Protein AF-A0A9N9EP21-F1 (afdb_monomer)

Structure (mmCIF, N/CA/C/O back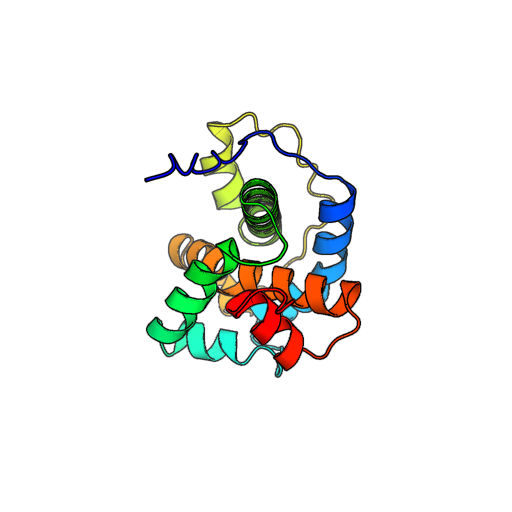bone):
data_AF-A0A9N9EP21-F1
#
_entry.id   AF-A0A9N9EP21-F1
#
loop_
_atom_site.group_PDB
_atom_site.id
_a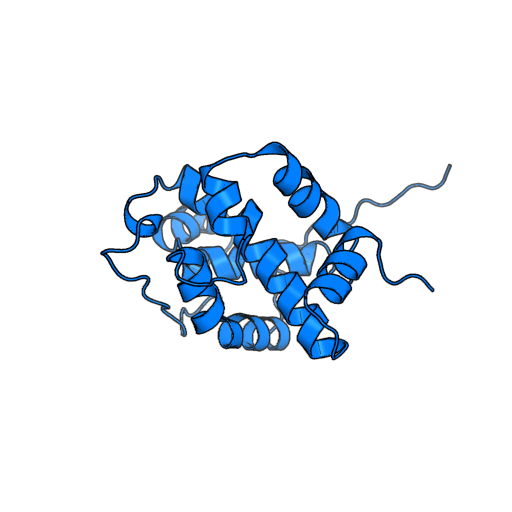tom_site.type_symbol
_atom_site.label_atom_id
_atom_site.label_alt_id
_atom_site.label_comp_id
_atom_site.label_asym_id
_atom_site.label_entity_id
_atom_site.label_seq_id
_atom_site.pdbx_PDB_ins_code
_atom_site.Cartn_x
_atom_site.Cartn_y
_atom_site.Cartn_z
_atom_site.occupancy
_atom_site.B_iso_or_equiv
_atom_site.auth_seq_id
_atom_site.auth_comp_id
_atom_site.auth_asym_id
_atom_site.auth_atom_id
_atom_site.pdbx_PDB_model_num
ATOM 1 N N . LEU A 1 1 ? 17.594 27.481 -15.005 1.00 35.88 1 LEU A N 1
ATOM 2 C CA . LEU A 1 1 ? 16.859 26.935 -13.843 1.00 35.88 1 LEU A CA 1
ATOM 3 C C . LEU A 1 1 ? 15.456 26.618 -14.331 1.00 35.88 1 LEU A C 1
ATOM 5 O O . LEU A 1 1 ? 14.653 27.532 -14.462 1.00 35.88 1 LEU A O 1
ATOM 9 N N . GLY A 1 2 ? 15.245 25.379 -14.782 1.00 34.56 2 GLY A N 1
ATOM 10 C CA . GLY A 1 2 ? 13.977 24.945 -15.366 1.00 34.56 2 GLY A CA 1
ATOM 11 C C . GLY A 1 2 ? 12.870 24.959 -14.318 1.00 34.56 2 GLY A C 1
ATOM 12 O O . GLY A 1 2 ? 13.093 24.562 -13.177 1.00 34.56 2 GLY A O 1
ATOM 13 N N . LEU A 1 3 ? 11.706 25.472 -14.706 1.00 36.12 3 LEU A N 1
ATOM 14 C CA . LEU A 1 3 ? 10.476 25.386 -13.931 1.00 36.12 3 LEU A CA 1
ATOM 15 C C . LEU A 1 3 ? 10.087 23.907 -13.858 1.00 36.12 3 LEU A C 1
ATOM 17 O O . LEU A 1 3 ? 9.519 23.379 -14.807 1.00 36.12 3 LEU A O 1
ATOM 21 N N . PHE A 1 4 ? 10.422 23.235 -12.758 1.00 36.06 4 PHE A N 1
ATOM 22 C CA . PHE A 1 4 ? 9.790 21.967 -12.422 1.00 36.06 4 PHE A CA 1
ATOM 23 C C . PHE A 1 4 ? 8.314 22.275 -12.167 1.00 36.06 4 PHE A C 1
ATOM 25 O O . PHE A 1 4 ? 7.958 22.876 -11.150 1.00 36.06 4 PHE A O 1
ATOM 32 N N . THR A 1 5 ? 7.453 21.945 -13.125 1.00 39.84 5 THR A N 1
ATOM 33 C CA . THR A 1 5 ? 6.025 21.813 -12.862 1.00 39.84 5 THR A CA 1
ATOM 34 C C . THR A 1 5 ? 5.890 20.651 -11.896 1.00 39.84 5 THR A C 1
ATOM 36 O O . THR A 1 5 ? 6.039 19.503 -12.288 1.00 39.84 5 THR A O 1
ATOM 39 N N . VAL A 1 6 ? 5.709 20.955 -10.610 1.00 48.94 6 VAL A N 1
ATOM 40 C CA . VAL A 1 6 ? 5.295 19.948 -9.634 1.00 48.94 6 VAL A CA 1
ATOM 41 C C . VAL A 1 6 ? 3.942 19.452 -10.119 1.00 48.94 6 VAL A C 1
ATOM 43 O O . VAL A 1 6 ? 2.982 20.232 -10.124 1.00 48.94 6 VAL A O 1
ATOM 46 N N . ASP A 1 7 ? 3.897 18.212 -10.598 1.00 55.94 7 ASP A N 1
ATOM 47 C CA . ASP A 1 7 ? 2.657 17.584 -11.031 1.00 55.94 7 ASP A CA 1
ATOM 48 C C . ASP A 1 7 ? 1.646 17.691 -9.892 1.00 55.94 7 ASP A C 1
ATOM 50 O O . ASP A 1 7 ? 1.910 17.334 -8.741 1.00 55.94 7 ASP A O 1
ATOM 54 N N . LYS A 1 8 ? 0.500 18.300 -10.193 1.00 64.81 8 LYS A N 1
ATOM 55 C CA . LYS A 1 8 ? -0.595 18.388 -9.235 1.00 64.81 8 LYS A CA 1
ATOM 56 C C . LYS A 1 8 ? -1.348 17.070 -9.294 1.00 64.81 8 LYS A C 1
ATOM 58 O O . LYS A 1 8 ? -1.782 16.679 -10.372 1.00 64.81 8 LYS A O 1
ATOM 63 N N . GLU A 1 9 ? -1.510 16.434 -8.139 1.00 65.31 9 GLU A N 1
ATOM 64 C CA . GLU A 1 9 ? -2.376 15.266 -7.967 1.00 65.31 9 GLU A CA 1
ATOM 65 C C . GLU A 1 9 ? -3.762 15.558 -8.564 1.00 65.31 9 GLU A C 1
ATOM 67 O O . GLU A 1 9 ? -4.380 16.577 -8.231 1.00 65.31 9 GLU A O 1
ATOM 72 N N . ASP A 1 10 ? -4.231 14.690 -9.464 1.00 75.06 10 ASP A N 1
ATOM 73 C CA . ASP A 1 10 ? -5.596 14.761 -9.982 1.00 75.06 10 ASP A CA 1
ATOM 74 C C . ASP A 1 10 ? -6.547 14.074 -8.987 1.00 75.06 10 ASP A C 1
ATOM 76 O O . ASP A 1 10 ? -6.516 12.849 -8.848 1.00 75.06 10 ASP A O 1
ATOM 80 N N . PRO A 1 11 ? -7.426 14.826 -8.298 1.00 68.12 11 PRO A N 1
ATOM 81 C CA . PRO A 1 11 ? -8.318 14.268 -7.285 1.00 68.12 11 PRO A CA 1
ATOM 82 C C . PRO A 1 11 ? -9.408 13.348 -7.858 1.00 68.12 11 PRO A C 1
ATOM 84 O O . PRO A 1 11 ? -10.084 12.667 -7.083 1.00 68.12 11 PRO A O 1
ATOM 87 N N . ASN A 1 12 ? -9.611 13.347 -9.181 1.00 74.38 12 ASN A N 1
ATOM 88 C CA . ASN A 1 12 ? -10.601 12.515 -9.867 1.00 74.38 12 ASN A CA 1
ATOM 89 C C . ASN A 1 12 ? -9.962 11.376 -10.674 1.00 74.38 12 ASN A C 1
ATOM 91 O O . ASN A 1 12 ? -10.667 10.723 -11.444 1.00 74.38 12 ASN A O 1
ATOM 95 N N . TYR A 1 13 ? -8.657 11.140 -10.514 1.00 79.62 13 TYR A N 1
ATOM 96 C CA . TYR A 1 13 ? -7.977 10.044 -11.189 1.00 79.62 13 TYR A CA 1
ATOM 97 C C . TYR A 1 13 ? -8.611 8.695 -10.820 1.00 79.62 13 TYR A C 1
ATOM 99 O O . TYR A 1 13 ? -8.883 8.405 -9.648 1.00 79.62 13 TYR A O 1
ATOM 107 N N . TYR A 1 14 ? -8.853 7.879 -11.841 1.00 81.44 14 TYR A N 1
ATOM 108 C CA . TYR A 1 14 ? -9.418 6.545 -11.722 1.00 81.44 14 TYR A CA 1
ATOM 109 C C . TYR A 1 14 ? -8.799 5.643 -12.784 1.00 81.44 14 TYR A C 1
ATOM 111 O O . TYR A 1 14 ? -8.813 5.986 -13.966 1.00 81.44 14 TYR A O 1
ATOM 119 N N . ASP A 1 15 ? -8.315 4.485 -12.350 1.00 85.38 15 ASP A N 1
ATOM 120 C CA . ASP A 1 15 ? -7.731 3.455 -13.200 1.00 85.38 15 ASP A CA 1
ATOM 121 C C . ASP A 1 15 ? -8.292 2.090 -12.770 1.00 85.38 15 ASP A C 1
ATOM 123 O O . ASP A 1 15 ? -8.188 1.704 -11.601 1.00 85.38 15 ASP A O 1
ATOM 127 N N . SER A 1 16 ? -8.975 1.403 -13.691 1.00 86.62 16 SER A N 1
ATOM 128 C CA . SER A 1 16 ? -9.608 0.105 -13.427 1.00 86.62 16 SER A CA 1
ATOM 129 C C . SER A 1 16 ? -8.600 -1.023 -13.284 1.00 86.62 16 SER A C 1
ATOM 131 O O . SER A 1 16 ? -8.813 -1.918 -12.471 1.00 86.62 16 SER A O 1
ATOM 133 N N . ASP A 1 17 ? -7.514 -0.968 -14.045 1.00 89.25 17 ASP A N 1
ATOM 134 C CA . ASP A 1 17 ? -6.542 -2.050 -14.132 1.00 89.25 17 ASP A CA 1
ATOM 135 C C . ASP A 1 17 ? -5.652 -1.989 -12.889 1.00 89.25 17 ASP A C 1
ATOM 137 O O . ASP A 1 17 ? -5.477 -2.981 -12.182 1.00 89.25 17 ASP A O 1
ATOM 141 N N . LEU A 1 18 ? -5.214 -0.781 -12.514 1.00 88.81 18 LEU A N 1
ATOM 142 C CA . LEU A 1 18 ? -4.525 -0.544 -11.245 1.00 88.81 18 LEU A CA 1
ATOM 143 C C . LEU A 1 18 ? -5.383 -0.945 -10.045 1.00 88.81 18 LEU A C 1
ATOM 145 O O . LEU A 1 18 ? -4.871 -1.466 -9.053 1.00 88.81 18 LEU A O 1
ATOM 149 N N . ARG A 1 19 ? -6.696 -0.720 -10.117 1.00 89.19 19 ARG A N 1
ATOM 150 C CA . ARG A 1 19 ? -7.610 -1.160 -9.065 1.00 89.19 19 ARG A CA 1
ATOM 151 C C . ARG A 1 19 ? -7.606 -2.675 -8.910 1.00 89.19 19 ARG A C 1
ATOM 153 O O . ARG A 1 19 ? -7.494 -3.140 -7.778 1.00 89.19 19 ARG A O 1
ATOM 160 N N . GLU A 1 20 ? -7.767 -3.407 -10.008 1.00 89.50 20 GLU A N 1
ATOM 161 C CA . GLU A 1 20 ? -7.794 -4.871 -10.002 1.00 89.50 20 GLU A CA 1
ATOM 162 C C . GLU A 1 20 ? -6.483 -5.425 -9.435 1.00 89.50 20 GLU A C 1
ATOM 164 O O . GLU A 1 20 ? -6.518 -6.181 -8.465 1.00 89.50 20 GLU A O 1
ATOM 169 N N . MET A 1 21 ? -5.337 -4.919 -9.903 1.00 91.06 21 MET A N 1
ATOM 170 C CA . MET A 1 21 ? -4.019 -5.316 -9.392 1.00 91.06 21 MET A CA 1
ATOM 171 C C . MET A 1 21 ? -3.868 -5.085 -7.877 1.00 91.06 21 MET A C 1
ATOM 173 O O . MET A 1 21 ? -3.343 -5.929 -7.152 1.00 91.06 21 MET A O 1
ATOM 177 N N . VAL A 1 22 ? -4.348 -3.954 -7.346 1.00 90.19 22 VAL A N 1
ATOM 178 C CA . VAL A 1 22 ? -4.296 -3.690 -5.894 1.00 90.19 22 VAL A CA 1
ATOM 179 C C . VAL A 1 22 ? -5.269 -4.586 -5.120 1.00 90.19 22 VAL A C 1
ATOM 181 O O . VAL A 1 22 ? -4.943 -5.050 -4.024 1.00 90.19 22 VAL A O 1
ATOM 184 N N . GLU A 1 23 ? -6.461 -4.836 -5.662 1.00 89.25 23 GLU A N 1
ATOM 185 C CA . GLU A 1 23 ? -7.453 -5.727 -5.054 1.00 89.25 23 GLU A CA 1
ATOM 186 C C . GLU A 1 23 ? -6.955 -7.184 -5.003 1.00 89.25 23 GLU A C 1
ATOM 188 O O . GLU A 1 23 ? -7.216 -7.871 -4.014 1.00 89.25 23 GLU A O 1
ATOM 193 N N . GLU A 1 24 ? -6.160 -7.646 -5.970 1.00 90.56 24 GLU A N 1
ATOM 194 C CA . GLU A 1 24 ? -5.515 -8.970 -5.943 1.00 90.56 24 GLU A CA 1
ATOM 195 C C . GLU A 1 24 ? -4.504 -9.123 -4.791 1.00 90.56 24 GLU A C 1
ATOM 197 O O . GLU A 1 24 ? -4.360 -10.202 -4.204 1.00 90.56 24 GLU A O 1
ATOM 202 N N . LEU A 1 25 ? -3.867 -8.025 -4.368 1.00 90.12 25 LEU A N 1
ATOM 203 C CA . LEU A 1 25 ? -2.932 -8.005 -3.235 1.00 90.12 25 LEU A CA 1
ATOM 204 C C . LEU A 1 25 ? -3.628 -8.042 -1.862 1.00 90.12 25 LEU A C 1
ATOM 206 O O . LEU A 1 25 ? -2.959 -8.191 -0.833 1.00 90.12 25 LEU A O 1
ATOM 210 N N . ALA A 1 26 ? -4.960 -7.959 -1.819 1.00 88.31 26 ALA A N 1
ATOM 211 C CA . ALA A 1 26 ? -5.793 -7.920 -0.616 1.00 88.31 26 ALA A CA 1
ATOM 212 C C . ALA A 1 26 ? -5.354 -8.880 0.503 1.00 88.31 26 ALA A C 1
ATOM 214 O O . ALA A 1 26 ? -5.156 -8.465 1.648 1.00 88.31 26 ALA A O 1
ATOM 215 N N . LEU A 1 27 ? -5.181 -10.168 0.187 1.00 87.06 27 LEU A N 1
ATOM 216 C CA . LEU A 1 27 ? -4.837 -11.191 1.182 1.00 87.06 27 LEU A CA 1
ATOM 217 C C . LEU A 1 27 ? -3.436 -10.988 1.771 1.00 87.06 27 LEU A C 1
ATOM 219 O O . LEU A 1 27 ? -3.231 -11.193 2.970 1.00 87.06 27 LEU A O 1
ATOM 223 N N . ILE A 1 28 ? -2.469 -10.568 0.952 1.00 87.12 28 ILE A N 1
ATOM 224 C CA . ILE A 1 28 ? -1.114 -10.234 1.408 1.00 87.12 28 ILE A CA 1
ATOM 225 C C . ILE A 1 28 ? -1.186 -9.018 2.334 1.00 87.12 28 ILE A C 1
ATOM 227 O O . ILE A 1 28 ? -0.691 -9.064 3.459 1.00 87.12 28 ILE A O 1
ATOM 231 N N . LEU A 1 29 ? -1.887 -7.965 1.915 1.00 88.19 29 LEU A N 1
ATOM 232 C CA . LEU A 1 29 ? -2.024 -6.728 2.682 1.00 88.19 29 LEU A CA 1
ATOM 233 C C . LEU A 1 29 ? -2.762 -6.942 4.017 1.00 88.19 29 LEU A C 1
ATOM 235 O O . LEU A 1 29 ? -2.384 -6.344 5.023 1.00 88.19 29 LEU A O 1
ATOM 239 N N . CYS A 1 30 ? -3.737 -7.856 4.082 1.00 87.44 30 CYS A N 1
ATOM 240 C CA . CYS A 1 30 ? -4.354 -8.294 5.340 1.00 87.44 30 CYS A CA 1
ATOM 241 C C . CYS A 1 30 ? -3.352 -8.941 6.301 1.00 87.44 30 CYS A C 1
ATOM 243 O O . CYS A 1 30 ? -3.396 -8.677 7.508 1.00 87.44 30 CYS A O 1
ATOM 245 N N . ARG A 1 31 ? -2.455 -9.795 5.791 1.00 85.06 31 ARG A N 1
ATOM 246 C CA . ARG A 1 31 ? -1.413 -10.430 6.611 1.00 85.06 31 ARG A CA 1
ATOM 247 C C . ARG A 1 31 ? -0.417 -9.396 7.121 1.00 85.06 31 ARG A C 1
ATOM 249 O O . ARG A 1 31 ? -0.103 -9.415 8.308 1.00 85.06 31 ARG A O 1
ATOM 256 N N . VAL A 1 32 ? -0.023 -8.445 6.270 1.00 85.25 32 VAL A N 1
ATOM 257 C CA . VAL A 1 32 ? 0.814 -7.293 6.643 1.00 85.25 32 VAL A CA 1
ATOM 258 C C . VAL A 1 32 ? 0.142 -6.462 7.738 1.00 85.25 32 VAL A C 1
ATOM 260 O O . VAL A 1 32 ? 0.764 -6.182 8.759 1.00 85.25 32 VAL A O 1
ATOM 263 N N . ALA A 1 33 ? -1.135 -6.104 7.569 1.00 83.44 33 ALA A N 1
ATOM 264 C CA . ALA A 1 33 ? -1.900 -5.345 8.559 1.00 83.44 33 ALA A CA 1
ATOM 265 C C . ALA A 1 33 ? -2.041 -6.087 9.897 1.00 83.44 33 ALA A C 1
ATOM 267 O O . ALA A 1 33 ? -2.053 -5.461 10.951 1.00 83.44 33 ALA A O 1
ATOM 268 N N . SER A 1 34 ? -2.105 -7.418 9.862 1.00 81.38 34 SER A N 1
ATOM 269 C CA . SER A 1 34 ? -2.240 -8.257 11.058 1.00 81.38 34 SER A CA 1
ATOM 270 C C . SER A 1 34 ? -0.909 -8.643 11.706 1.00 81.38 34 SER A C 1
ATOM 272 O O . SER A 1 34 ? -0.915 -9.358 12.703 1.00 81.38 34 SER A O 1
ATOM 274 N N . GLY A 1 35 ? 0.228 -8.211 11.148 1.00 75.62 35 GLY A N 1
ATOM 275 C CA . GLY A 1 35 ? 1.560 -8.608 11.616 1.00 75.62 35 GLY A CA 1
ATOM 276 C C . GLY A 1 35 ? 1.904 -10.085 11.375 1.00 75.62 35 GLY A C 1
ATOM 277 O O . GLY A 1 35 ? 2.888 -10.574 11.919 1.00 75.62 35 GLY A O 1
ATOM 278 N N . ASN A 1 36 ? 1.124 -10.791 10.550 1.00 75.56 36 ASN A N 1
ATOM 279 C CA . ASN A 1 36 ? 1.274 -12.221 10.243 1.00 75.56 36 ASN A CA 1
ATOM 280 C C . ASN A 1 36 ? 2.062 -12.476 8.947 1.00 75.56 36 ASN A C 1
ATOM 282 O O . ASN A 1 36 ? 1.954 -13.545 8.349 1.00 75.56 36 ASN A O 1
ATOM 286 N N . GLU A 1 37 ? 2.827 -11.492 8.485 1.00 72.81 37 GLU A N 1
ATOM 287 C CA . GLU A 1 37 ? 3.656 -11.591 7.287 1.00 72.81 37 GLU A CA 1
ATOM 288 C C . GLU A 1 37 ? 5.124 -11.450 7.700 1.00 72.81 37 GLU A C 1
ATOM 290 O O . GLU A 1 37 ? 5.567 -10.372 8.094 1.00 72.81 37 GLU A O 1
ATOM 295 N N . SER A 1 38 ? 5.885 -12.547 7.641 1.00 57.88 38 SER A N 1
ATOM 296 C CA . SER A 1 38 ? 7.288 -12.583 8.086 1.00 57.88 38 SER A CA 1
ATOM 297 C C . SER A 1 38 ? 8.206 -11.738 7.202 1.00 57.88 38 SER A C 1
ATOM 299 O O . SER A 1 38 ? 9.188 -11.182 7.689 1.00 57.88 38 SER A O 1
ATOM 301 N N . VAL A 1 39 ? 7.854 -11.590 5.920 1.00 56.91 39 VAL A N 1
ATOM 302 C CA . VAL A 1 39 ? 8.528 -10.691 4.969 1.00 56.91 39 VAL A CA 1
ATOM 303 C C . VAL A 1 39 ? 8.135 -9.231 5.185 1.00 56.91 39 VAL A C 1
ATOM 305 O O . VAL A 1 39 ? 8.770 -8.342 4.639 1.00 56.91 39 VAL A O 1
ATOM 308 N N . ALA A 1 40 ? 7.130 -8.945 6.015 1.00 56.59 40 ALA A N 1
ATOM 309 C CA . ALA A 1 40 ? 6.735 -7.589 6.370 1.00 56.59 40 ALA A CA 1
ATOM 310 C C . ALA A 1 40 ? 7.492 -7.099 7.606 1.00 56.59 40 ALA A C 1
ATOM 312 O O . ALA A 1 40 ? 6.893 -6.515 8.510 1.00 56.59 40 ALA A O 1
ATOM 313 N N . TRP A 1 41 ? 8.819 -7.268 7.624 1.00 56.03 41 TRP A N 1
ATOM 314 C CA . TRP A 1 41 ? 9.749 -6.694 8.612 1.00 56.03 41 TRP A CA 1
ATOM 315 C C . TRP A 1 41 ? 9.408 -5.234 8.995 1.00 56.03 41 TRP A C 1
ATOM 317 O O . TRP A 1 41 ? 9.635 -4.776 10.114 1.00 56.03 41 TRP A O 1
ATOM 327 N N . ARG A 1 42 ? 8.746 -4.512 8.087 1.00 63.56 42 ARG A N 1
ATOM 328 C CA . ARG A 1 42 ? 8.229 -3.148 8.232 1.00 63.56 42 ARG A CA 1
ATOM 329 C C . ARG A 1 42 ? 7.015 -2.968 9.161 1.00 63.56 42 ARG A C 1
ATOM 331 O O . ARG A 1 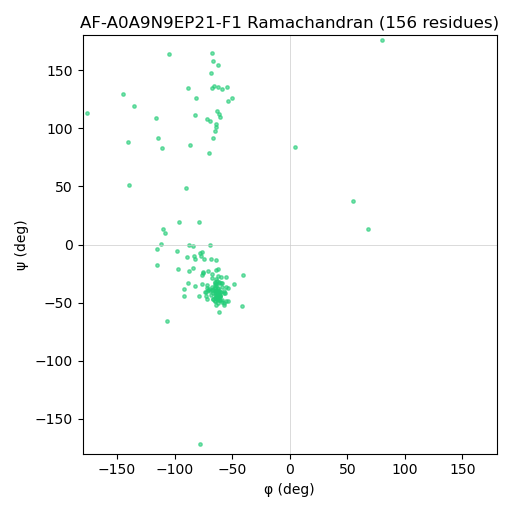42 ? 6.841 -1.847 9.635 1.00 63.56 42 ARG A O 1
ATOM 338 N N . TYR A 1 43 ? 6.191 -3.988 9.433 1.00 64.19 43 TYR A N 1
ATOM 339 C CA . TYR A 1 43 ? 5.114 -3.937 10.442 1.00 64.19 43 TYR A CA 1
ATOM 340 C C . TYR A 1 43 ? 5.716 -3.749 11.833 1.00 64.19 43 TYR A C 1
ATOM 342 O O . TYR A 1 43 ? 5.393 -2.798 12.543 1.00 64.19 43 TYR A O 1
ATOM 350 N N . GLN A 1 44 ? 6.670 -4.611 12.181 1.00 63.91 44 GLN A N 1
ATOM 351 C CA . GLN A 1 44 ? 7.343 -4.563 13.470 1.00 63.91 44 GLN A CA 1
ATOM 352 C C . GLN A 1 44 ? 8.114 -3.244 13.638 1.00 63.91 44 GLN A C 1
ATOM 354 O O . GLN A 1 44 ? 7.950 -2.557 14.643 1.00 63.91 44 GLN A O 1
ATOM 359 N N . HIS A 1 45 ? 8.808 -2.774 12.595 1.00 65.12 45 HIS A N 1
ATOM 360 C CA . HIS A 1 45 ? 9.443 -1.452 12.604 1.00 65.12 45 HIS A CA 1
ATOM 361 C C . HIS A 1 45 ? 8.470 -0.258 12.615 1.00 65.12 45 HIS A C 1
ATOM 363 O O . HIS A 1 45 ? 8.846 0.811 13.093 1.00 65.12 45 HIS A O 1
ATOM 369 N N . PHE A 1 46 ? 7.233 -0.379 12.118 1.00 68.88 46 PHE A N 1
ATOM 370 C CA . PHE A 1 46 ? 6.232 0.687 12.271 1.00 68.88 46 PHE A CA 1
ATOM 371 C C . PHE A 1 46 ? 5.859 0.888 13.740 1.00 68.88 46 PHE A C 1
ATOM 373 O O . PHE A 1 46 ? 5.764 2.030 14.196 1.00 68.88 46 PHE A O 1
ATOM 380 N N . ILE A 1 47 ? 5.698 -0.219 14.466 1.00 64.56 47 ILE A N 1
ATOM 381 C CA . ILE A 1 47 ? 5.438 -0.219 15.905 1.00 64.56 47 ILE A CA 1
ATOM 382 C C . ILE A 1 47 ? 6.683 0.239 16.681 1.00 64.56 47 ILE A C 1
ATOM 384 O O . ILE A 1 47 ? 6.559 1.000 17.639 1.00 64.56 47 ILE A O 1
ATOM 388 N N . GLU A 1 48 ? 7.884 -0.156 16.241 1.00 61.72 48 GLU A N 1
ATOM 389 C CA . GLU A 1 48 ? 9.134 0.018 16.997 1.00 61.72 48 GLU A CA 1
ATOM 390 C C . GLU A 1 48 ? 9.984 1.262 16.629 1.00 61.72 48 GLU A C 1
ATOM 392 O O . GLU A 1 48 ? 10.790 1.698 17.451 1.00 61.72 48 GLU A O 1
ATOM 397 N N . GLY A 1 49 ? 9.855 1.896 15.449 1.00 54.81 49 GLY A N 1
ATOM 398 C CA . GLY A 1 49 ? 10.760 3.004 15.078 1.00 54.81 49 GLY A CA 1
ATOM 399 C C . GLY A 1 49 ? 10.507 3.747 13.751 1.00 54.81 49 GLY A C 1
ATOM 400 O O . GLY A 1 49 ? 10.774 3.262 12.656 1.00 54.81 49 GLY A O 1
ATOM 401 N N . GLY A 1 50 ? 10.119 5.027 13.838 1.00 56.66 50 GLY A N 1
ATOM 402 C CA . GLY A 1 50 ? 9.579 5.813 12.712 1.00 56.66 50 GLY A CA 1
ATOM 403 C C . GLY A 1 50 ? 10.533 6.511 11.717 1.00 56.66 50 GLY A C 1
ATOM 404 O O . GLY A 1 50 ? 10.031 7.159 10.800 1.00 56.66 50 GLY A O 1
ATOM 405 N N . LYS A 1 51 ? 11.871 6.457 11.848 1.00 57.28 51 LYS A N 1
ATOM 406 C CA . LYS A 1 51 ? 12.785 7.284 11.007 1.00 57.28 51 LYS A CA 1
ATOM 407 C C . LYS A 1 51 ? 13.216 6.669 9.668 1.00 57.28 51 LYS A C 1
ATOM 409 O O . LYS A 1 51 ? 13.463 7.428 8.734 1.00 57.28 51 LYS A O 1
ATOM 414 N N . ALA A 1 52 ? 13.379 5.350 9.570 1.00 57.12 52 ALA A N 1
ATOM 415 C CA . ALA A 1 52 ? 13.813 4.699 8.322 1.00 57.12 52 ALA A CA 1
ATOM 416 C C . ALA A 1 52 ? 12.681 4.698 7.283 1.00 57.12 52 ALA A C 1
ATOM 418 O O . ALA A 1 52 ? 12.853 5.063 6.128 1.00 57.12 52 ALA A O 1
ATOM 419 N N . ARG A 1 53 ? 11.474 4.427 7.758 1.00 59.06 53 ARG A N 1
ATOM 420 C CA . ARG A 1 53 ? 10.253 4.335 6.969 1.00 59.06 53 ARG A CA 1
ATOM 421 C C . ARG A 1 53 ? 9.716 5.658 6.437 1.00 59.06 53 ARG A C 1
ATOM 423 O O . ARG A 1 53 ? 9.232 5.705 5.317 1.00 59.06 53 ARG A O 1
ATOM 430 N N . ARG A 1 54 ? 9.820 6.743 7.211 1.00 60.28 54 ARG A N 1
ATOM 431 C CA . ARG A 1 54 ? 9.437 8.074 6.715 1.00 60.28 54 ARG A CA 1
ATOM 432 C C . ARG A 1 54 ? 10.269 8.469 5.488 1.00 60.28 54 ARG A C 1
ATOM 434 O O . ARG A 1 54 ? 9.780 9.222 4.661 1.00 60.28 54 ARG A O 1
ATOM 441 N N . ARG A 1 55 ? 11.499 7.947 5.365 1.00 62.78 55 ARG A N 1
ATOM 442 C CA . ARG A 1 55 ? 12.318 8.115 4.157 1.00 62.78 55 ARG A CA 1
ATOM 443 C C . ARG A 1 55 ? 11.765 7.292 2.999 1.00 62.7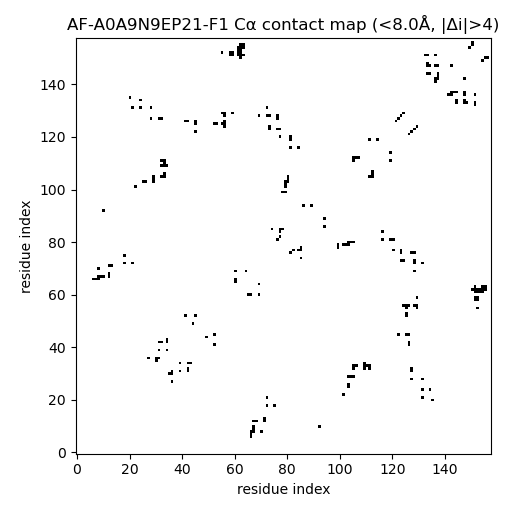8 55 ARG A C 1
ATOM 445 O O . ARG A 1 55 ? 11.551 7.868 1.952 1.00 62.78 55 ARG A O 1
ATOM 452 N N . LEU A 1 56 ? 11.434 6.016 3.220 1.00 62.03 56 LEU A N 1
ATOM 453 C CA . LEU A 1 56 ? 10.818 5.159 2.198 1.00 62.03 56 LEU A CA 1
ATOM 454 C C . LEU A 1 56 ? 9.511 5.760 1.651 1.00 62.03 56 LEU A C 1
ATOM 456 O O . LEU A 1 56 ? 9.375 5.929 0.449 1.00 62.03 56 LEU A O 1
ATOM 460 N N . ALA A 1 57 ? 8.591 6.170 2.531 1.00 59.97 57 ALA A N 1
ATOM 461 C CA . ALA A 1 57 ? 7.333 6.807 2.135 1.00 59.97 57 ALA A CA 1
ATOM 462 C C . ALA A 1 57 ? 7.544 8.154 1.416 1.00 59.97 57 ALA A C 1
ATOM 464 O O . ALA A 1 57 ? 6.769 8.505 0.536 1.00 59.97 57 ALA A O 1
ATOM 465 N N . ALA A 1 58 ? 8.600 8.900 1.759 1.00 63.56 58 ALA A N 1
ATOM 466 C CA . ALA A 1 58 ? 8.981 10.109 1.027 1.00 63.56 58 ALA A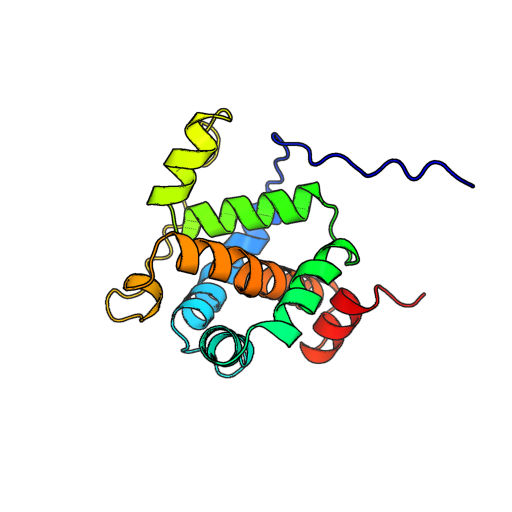 CA 1
ATOM 467 C C . ALA A 1 58 ? 9.651 9.806 -0.328 1.00 63.56 58 ALA A C 1
ATOM 469 O O . ALA A 1 58 ? 9.610 10.643 -1.222 1.00 63.56 58 ALA A O 1
ATOM 470 N N . SER A 1 59 ? 10.264 8.629 -0.481 1.00 62.34 59 SER A N 1
ATOM 471 C CA . SER A 1 59 ? 10.914 8.176 -1.715 1.00 62.34 59 SER A CA 1
ATOM 472 C C . SER A 1 59 ? 9.946 7.547 -2.714 1.00 62.34 59 SER A C 1
ATOM 474 O O . SER A 1 59 ? 10.257 7.555 -3.896 1.00 62.34 59 SER A O 1
ATOM 476 N N . VAL A 1 60 ? 8.766 7.087 -2.278 1.00 61.62 60 VAL A N 1
ATOM 477 C CA . VAL A 1 60 ? 7.714 6.517 -3.146 1.00 61.62 60 VAL A CA 1
ATOM 478 C C . VAL A 1 60 ? 7.407 7.398 -4.367 1.00 61.62 60 VAL A C 1
ATOM 480 O O . VAL A 1 60 ? 7.162 6.873 -5.446 1.00 61.62 60 VAL A O 1
ATOM 483 N N . SER A 1 61 ? 7.496 8.725 -4.240 1.00 56.59 61 SER A N 1
ATOM 484 C CA . SER A 1 61 ? 7.278 9.669 -5.346 1.00 56.59 61 SER A CA 1
ATOM 485 C C . SER A 1 61 ? 8.356 9.657 -6.444 1.00 56.59 61 SER A C 1
ATOM 487 O O . SER A 1 61 ? 8.272 10.471 -7.357 1.00 56.59 61 SER A O 1
ATOM 489 N N . HIS A 1 62 ? 9.395 8.825 -6.323 1.00 57.25 62 HIS A N 1
ATOM 490 C CA . HIS A 1 62 ? 10.474 8.663 -7.308 1.00 57.25 62 HIS A CA 1
ATOM 491 C C . HIS A 1 62 ? 10.446 7.288 -8.005 1.00 57.25 62 HIS A C 1
ATOM 493 O O . HIS A 1 62 ? 11.319 7.014 -8.823 1.00 57.25 62 HIS A O 1
ATOM 499 N N . GLY A 1 63 ? 9.484 6.420 -7.664 1.00 62.44 63 GLY A N 1
ATOM 500 C CA . GLY A 1 63 ? 9.291 5.123 -8.319 1.00 62.44 63 GLY A CA 1
ATOM 501 C C . GLY A 1 63 ? 8.575 5.230 -9.680 1.00 62.44 63 GLY A C 1
ATOM 502 O O . GLY A 1 63 ? 8.341 6.339 -10.156 1.00 62.44 63 GLY A O 1
ATOM 503 N N . PRO A 1 64 ? 8.182 4.096 -10.299 1.00 68.38 64 PRO A N 1
ATOM 504 C CA . PRO A 1 64 ? 7.505 4.081 -11.608 1.00 68.38 64 PRO A CA 1
ATOM 505 C C . PRO A 1 64 ? 6.148 4.788 -11.632 1.00 68.38 64 PRO A C 1
ATOM 507 O O . PRO A 1 64 ? 5.661 5.142 -12.700 1.00 68.38 64 PRO A O 1
ATOM 510 N N . PHE A 1 65 ? 5.523 4.951 -10.467 1.00 75.94 65 PHE A N 1
ATOM 511 C CA . PHE A 1 65 ? 4.156 5.436 -10.353 1.00 75.94 65 PHE A CA 1
ATOM 512 C C . PHE A 1 65 ? 4.104 6.962 -10.273 1.00 75.94 65 PHE A C 1
ATOM 514 O O . PHE A 1 65 ? 4.809 7.595 -9.482 1.00 75.94 65 PHE A O 1
ATOM 521 N N . ALA A 1 66 ? 3.196 7.554 -11.040 1.00 80.56 66 ALA A N 1
ATOM 522 C CA . ALA A 1 66 ? 2.857 8.9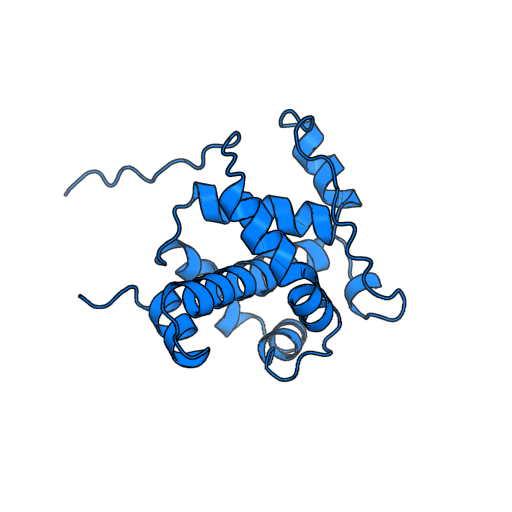62 -10.961 1.00 80.56 66 ALA A CA 1
ATOM 523 C C . ALA A 1 66 ? 2.176 9.305 -9.624 1.00 80.56 66 ALA A C 1
ATOM 525 O O . ALA A 1 66 ? 1.544 8.474 -8.967 1.00 80.56 66 ALA A O 1
ATOM 526 N N . LEU A 1 67 ? 2.226 10.584 -9.236 1.00 79.44 67 LEU A N 1
ATOM 527 C CA . LEU A 1 67 ? 1.596 11.069 -7.999 1.00 79.44 67 LEU A CA 1
ATOM 528 C C . LEU A 1 67 ? 0.094 10.745 -7.919 1.00 79.44 67 LEU A C 1
ATOM 530 O O . LEU A 1 67 ? -0.395 10.409 -6.842 1.00 79.44 67 LEU A O 1
ATOM 534 N N . SER A 1 68 ? -0.624 10.804 -9.044 1.00 83.06 68 SER A N 1
ATOM 535 C CA . SER A 1 68 ? -2.051 10.457 -9.102 1.00 83.06 68 SER A CA 1
ATOM 536 C C . SER A 1 68 ? -2.309 8.962 -8.865 1.00 83.06 68 SER A C 1
ATOM 538 O O . SER A 1 68 ? -3.267 8.619 -8.177 1.00 83.06 68 SER A O 1
ATOM 540 N N . GLU A 1 69 ? -1.437 8.075 -9.355 1.00 85.75 69 GLU A N 1
ATOM 541 C CA . GLU A 1 69 ? -1.525 6.625 -9.115 1.00 85.75 69 GLU A CA 1
ATOM 542 C C . GLU A 1 69 ? -1.249 6.300 -7.647 1.00 85.75 69 GLU A C 1
ATOM 544 O O . GLU A 1 69 ? -2.001 5.562 -7.012 1.00 85.75 69 GLU A O 1
ATOM 549 N N . ILE A 1 70 ? -0.226 6.928 -7.060 1.00 85.44 70 ILE A N 1
ATOM 550 C CA . ILE A 1 70 ? 0.082 6.799 -5.630 1.00 85.44 70 ILE A CA 1
ATOM 551 C C . ILE A 1 70 ? -1.106 7.288 -4.781 1.00 85.44 70 ILE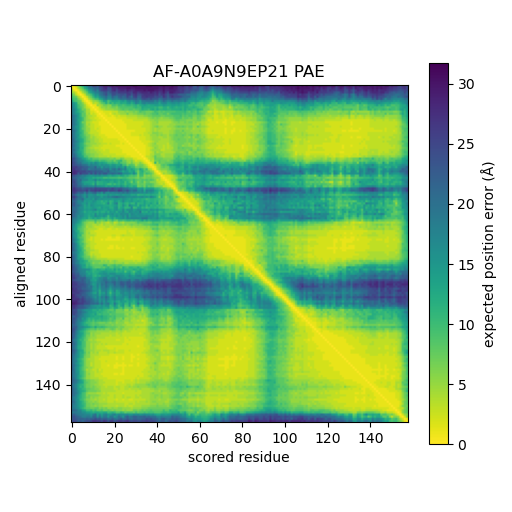 A C 1
ATOM 553 O O . ILE A 1 70 ? -1.501 6.625 -3.815 1.00 85.44 70 ILE A O 1
ATOM 557 N N . GLY A 1 71 ? -1.706 8.426 -5.150 1.00 84.50 71 GLY A N 1
ATOM 558 C CA . GLY A 1 71 ? -2.904 8.970 -4.506 1.00 84.50 71 GLY A CA 1
ATOM 559 C C . GLY A 1 71 ? -4.105 8.024 -4.600 1.00 84.50 71 GLY A C 1
ATOM 560 O O . GLY A 1 71 ? -4.813 7.805 -3.608 1.00 84.50 71 GLY A O 1
ATOM 561 N N . PHE A 1 72 ? -4.290 7.390 -5.760 1.00 87.38 72 PHE A N 1
ATOM 562 C CA . PHE A 1 72 ? -5.324 6.386 -5.992 1.00 87.38 72 PHE A CA 1
ATOM 563 C C . PHE A 1 72 ? -5.125 5.125 -5.150 1.00 87.38 72 PHE A C 1
ATOM 565 O O . PHE A 1 72 ? -6.050 4.728 -4.438 1.00 87.38 72 PHE A O 1
ATOM 572 N N . ILE A 1 73 ? -3.916 4.554 -5.135 1.00 89.69 73 ILE A N 1
ATOM 573 C CA . ILE A 1 73 ? -3.561 3.404 -4.289 1.00 89.69 73 ILE A CA 1
ATOM 574 C C . ILE A 1 73 ? -3.848 3.734 -2.821 1.00 89.69 73 ILE A C 1
ATOM 576 O O . ILE A 1 73 ? -4.533 2.981 -2.126 1.00 89.69 73 ILE A O 1
ATOM 580 N N . ALA A 1 74 ? -3.401 4.898 -2.338 1.00 88.69 74 ALA A N 1
ATOM 581 C CA . ALA A 1 74 ? -3.658 5.327 -0.967 1.00 88.69 74 ALA A CA 1
ATOM 582 C C . ALA A 1 74 ? -5.161 5.437 -0.665 1.00 88.69 74 ALA A C 1
ATOM 584 O O . ALA A 1 74 ? -5.610 5.032 0.411 1.00 88.69 74 ALA A O 1
ATOM 585 N N . LYS A 1 75 ? -5.959 5.969 -1.599 1.00 85.94 75 LYS A N 1
ATOM 586 C CA . LYS A 1 75 ? -7.418 6.062 -1.460 1.00 85.94 75 LYS A CA 1
ATOM 587 C C . LYS A 1 75 ? -8.073 4.682 -1.400 1.00 85.94 75 LYS A C 1
ATOM 589 O O . LYS A 1 75 ? -8.891 4.456 -0.507 1.00 85.94 75 LYS A O 1
ATOM 594 N N . LEU A 1 76 ? -7.676 3.765 -2.278 1.00 87.00 76 LEU A N 1
ATOM 595 C CA . LEU A 1 76 ? -8.196 2.400 -2.325 1.00 87.00 76 LEU A CA 1
ATOM 596 C C . LEU A 1 76 ? -7.878 1.635 -1.032 1.00 87.00 76 LEU A C 1
ATOM 598 O O . LEU A 1 76 ? -8.780 1.096 -0.394 1.00 87.00 76 LEU A O 1
ATOM 602 N N . LEU A 1 77 ? -6.632 1.701 -0.556 1.00 89.06 77 LEU A N 1
ATOM 603 C CA . LEU A 1 77 ? -6.219 1.074 0.704 1.00 89.06 77 LEU A CA 1
ATOM 604 C C . LEU A 1 77 ? -6.958 1.655 1.919 1.00 89.06 77 LEU A C 1
ATOM 606 O O . LEU A 1 77 ? -7.328 0.916 2.834 1.00 89.06 77 LEU A O 1
ATOM 610 N N . ARG A 1 78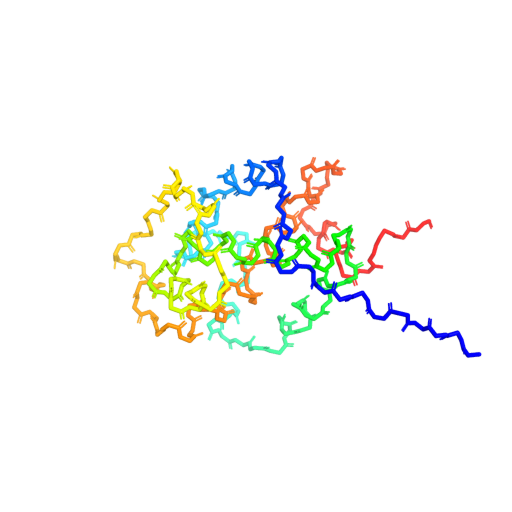 ? -7.228 2.969 1.940 1.00 87.38 78 ARG A N 1
ATOM 611 C CA . ARG A 1 78 ? -8.080 3.577 2.977 1.00 87.38 78 ARG A CA 1
ATOM 612 C C . ARG A 1 78 ? -9.502 3.026 2.926 1.00 87.38 78 ARG A C 1
ATOM 614 O O . ARG A 1 78 ? -10.049 2.727 3.981 1.00 87.38 78 ARG A O 1
ATOM 621 N N . ALA A 1 79 ? -10.091 2.873 1.742 1.00 84.44 79 ALA A N 1
ATOM 622 C CA . ALA A 1 79 ? -11.428 2.298 1.602 1.00 84.44 79 ALA A CA 1
ATOM 623 C C . ALA A 1 79 ? -11.480 0.826 2.053 1.00 84.44 79 ALA A C 1
ATOM 625 O O . ALA A 1 79 ? -12.465 0.410 2.659 1.00 84.44 79 ALA A O 1
ATOM 626 N N . MET A 1 80 ? -10.412 0.059 1.813 1.00 85.25 80 MET A N 1
ATOM 627 C CA . MET A 1 80 ? -10.313 -1.352 2.205 1.00 85.25 80 MET A CA 1
ATOM 628 C C . MET A 1 80 ? -10.108 -1.552 3.713 1.00 85.25 80 MET A C 1
ATOM 630 O O . MET A 1 80 ? -10.696 -2.462 4.293 1.00 85.25 80 MET A O 1
ATOM 634 N N . PHE A 1 81 ? -9.274 -0.724 4.353 1.00 85.38 81 PHE A N 1
ATOM 635 C CA . PHE A 1 81 ? -8.796 -0.976 5.721 1.00 85.38 81 PHE A CA 1
ATOM 636 C C . PHE A 1 81 ? -9.244 0.055 6.763 1.00 85.38 81 PHE A C 1
ATOM 638 O O . PHE A 1 81 ? -9.172 -0.218 7.960 1.00 85.38 81 PHE A O 1
ATOM 645 N N . VAL A 1 82 ? -9.698 1.236 6.338 1.00 86.56 82 VAL A N 1
ATOM 646 C CA . VAL A 1 82 ? -10.172 2.321 7.217 1.00 86.56 82 VAL A CA 1
ATOM 647 C C . VAL A 1 82 ? -11.426 3.011 6.628 1.00 86.56 82 VAL A C 1
ATOM 649 O O . VAL A 1 82 ? -11.453 4.243 6.478 1.00 86.56 82 VAL A O 1
ATOM 652 N N . PRO A 1 83 ? -12.473 2.250 6.247 1.00 78.50 83 PRO A N 1
ATOM 653 C CA . PRO A 1 83 ? -13.639 2.781 5.534 1.00 78.50 83 PRO A CA 1
ATOM 654 C C . PRO A 1 83 ? -14.366 3.892 6.305 1.00 78.50 83 PRO A C 1
ATOM 656 O O . PRO A 1 83 ? -14.863 4.848 5.705 1.00 78.50 83 PRO A O 1
ATOM 659 N N . GLU A 1 84 ? -14.380 3.818 7.639 1.00 77.56 84 GLU A N 1
ATOM 660 C CA . GLU A 1 84 ? -14.996 4.814 8.515 1.00 77.56 84 GLU A CA 1
ATOM 661 C C . GLU A 1 84 ? -14.341 6.200 8.402 1.00 77.56 84 GLU A C 1
ATOM 663 O O . GLU A 1 84 ? -14.999 7.221 8.606 1.00 77.56 84 GLU A O 1
ATOM 668 N N . VAL A 1 85 ? -13.057 6.249 8.032 1.00 73.06 85 VAL A N 1
ATOM 669 C CA . VAL A 1 85 ? -12.322 7.500 7.817 1.00 73.06 85 VAL A CA 1
ATOM 670 C C . VAL A 1 85 ? -12.395 7.943 6.360 1.00 73.06 85 VAL A C 1
ATOM 672 O O . VAL A 1 85 ? -12.567 9.138 6.114 1.00 73.06 85 VAL A O 1
ATOM 675 N N . ALA A 1 86 ? -12.330 7.008 5.406 1.00 69.50 86 ALA A N 1
ATOM 676 C CA . ALA A 1 86 ? -12.449 7.309 3.977 1.00 69.50 86 ALA A CA 1
ATOM 677 C C . ALA A 1 86 ? -13.732 8.105 3.680 1.00 69.50 86 ALA A C 1
ATOM 679 O O . ALA A 1 86 ? -13.666 9.201 3.127 1.00 69.50 86 ALA A O 1
ATOM 680 N N . ALA A 1 87 ? -14.879 7.650 4.195 1.00 64.38 87 ALA A N 1
ATOM 681 C CA . ALA A 1 87 ? -16.162 8.333 4.018 1.00 64.38 87 ALA A CA 1
ATOM 682 C C . ALA A 1 87 ? -16.186 9.770 4.586 1.00 64.38 87 ALA A C 1
ATOM 684 O O . ALA A 1 87 ? -16.843 10.656 4.034 1.00 64.38 87 ALA A O 1
ATOM 685 N N . SER A 1 88 ? -15.459 10.027 5.680 1.00 59.75 88 SER A N 1
ATOM 686 C CA . SER A 1 88 ? -15.404 11.347 6.333 1.00 59.75 88 SER A CA 1
ATOM 687 C C . SER A 1 88 ? -14.525 12.367 5.596 1.00 59.75 88 SER A C 1
ATOM 689 O O . SER A 1 88 ? -14.741 13.573 5.710 1.00 59.75 88 SER A O 1
ATOM 691 N N . ILE A 1 89 ? -13.539 11.886 4.835 1.00 58.50 89 ILE A N 1
ATOM 692 C CA . ILE A 1 89 ? -12.617 12.715 4.053 1.00 58.50 89 ILE A CA 1
ATOM 693 C C . ILE A 1 89 ? -13.175 12.908 2.636 1.00 58.50 89 ILE A C 1
ATOM 695 O O . ILE A 1 89 ? -13.233 14.036 2.147 1.00 58.50 89 ILE A O 1
ATOM 699 N N . ASP A 1 90 ? -13.679 11.835 2.020 1.00 55.75 90 ASP A N 1
ATOM 700 C CA . ASP A 1 90 ? -14.225 11.839 0.660 1.00 55.75 90 ASP A CA 1
ATOM 701 C C . ASP A 1 90 ? -15.603 12.508 0.559 1.00 55.75 90 ASP A C 1
ATOM 703 O O . ASP A 1 90 ? -16.043 12.842 -0.536 1.00 55.75 90 ASP A O 1
ATOM 707 N N . THR A 1 91 ? -16.304 12.794 1.661 1.00 50.78 91 THR A N 1
ATOM 708 C CA . THR A 1 91 ? -17.542 13.607 1.616 1.00 50.78 91 THR A CA 1
ATOM 709 C C . THR A 1 91 ? -17.299 15.048 1.148 1.00 50.78 91 THR A C 1
ATOM 711 O O . THR A 1 91 ? -18.248 15.740 0.783 1.00 50.78 91 THR A O 1
ATOM 714 N N . LYS A 1 92 ? -16.036 15.499 1.093 1.00 49.84 92 LYS A N 1
ATOM 715 C CA . LYS A 1 92 ? -15.636 16.762 0.449 1.00 49.84 92 LYS A CA 1
ATOM 716 C C . LYS A 1 92 ? -15.300 16.615 -1.044 1.00 49.84 92 LYS A C 1
ATOM 718 O O . LYS A 1 92 ? -15.201 17.629 -1.730 1.00 49.84 92 LYS A O 1
ATOM 723 N N . THR A 1 93 ? -15.182 15.389 -1.552 1.00 45.81 93 THR A N 1
ATOM 724 C CA . THR A 1 93 ? -14.694 15.067 -2.901 1.00 45.81 93 THR A CA 1
ATOM 725 C C . THR A 1 93 ? -15.543 13.924 -3.471 1.00 45.81 93 THR A C 1
ATOM 727 O O . THR A 1 93 ? -15.238 12.761 -3.245 1.00 45.81 93 THR A O 1
ATOM 730 N N . ASN A 1 94 ? -16.660 14.265 -4.135 1.00 42.03 94 ASN A N 1
ATOM 731 C CA . ASN A 1 94 ? -17.612 13.377 -4.838 1.00 42.03 94 ASN A CA 1
ATOM 732 C C . ASN A 1 94 ? -17.338 11.861 -4.711 1.00 42.03 94 ASN A C 1
ATOM 734 O O . ASN A 1 94 ? -16.753 11.222 -5.577 1.00 42.03 94 ASN A O 1
ATOM 738 N N . SER A 1 95 ? -17.813 11.284 -3.610 1.00 45.09 95 SER A N 1
ATOM 739 C CA . SER A 1 95 ? -17.525 9.926 -3.124 1.00 45.09 95 SER A CA 1
ATOM 740 C C . SER A 1 95 ? -18.307 8.811 -3.845 1.00 45.09 95 SER A C 1
ATOM 742 O O . SER A 1 95 ? -18.488 7.731 -3.288 1.00 45.09 95 SER A O 1
ATOM 744 N N . LYS A 1 96 ? -18.850 9.060 -5.044 1.00 46.81 96 LYS A N 1
ATOM 745 C CA . LYS A 1 96 ? -19.845 8.162 -5.662 1.00 46.81 96 LYS A CA 1
ATOM 746 C C . LYS A 1 96 ? -19.272 6.944 -6.395 1.00 46.81 96 LYS A C 1
ATOM 748 O O . LYS A 1 96 ? -20.041 6.022 -6.645 1.00 46.81 96 LYS A O 1
ATOM 753 N N . ASP A 1 97 ? -17.968 6.893 -6.660 1.00 49.78 97 ASP A N 1
ATOM 754 C CA . ASP A 1 97 ? -17.416 5.942 -7.641 1.00 49.78 97 ASP A CA 1
ATOM 755 C C . ASP A 1 97 ? -16.575 4.791 -7.062 1.00 49.78 97 ASP A C 1
ATOM 757 O O . ASP A 1 97 ? -15.929 4.060 -7.810 1.00 49.78 97 ASP A O 1
ATOM 761 N N . PHE A 1 98 ? -16.607 4.552 -5.747 1.00 53.22 98 PHE A N 1
ATOM 762 C CA . PHE A 1 98 ? -15.971 3.362 -5.163 1.00 53.22 98 PHE A CA 1
ATOM 763 C C . PHE A 1 98 ? -17.017 2.376 -4.635 1.00 53.22 98 PHE A C 1
ATOM 765 O O . PHE A 1 98 ? -17.295 2.358 -3.436 1.00 53.22 98 PHE A O 1
ATOM 772 N N . PRO A 1 99 ? -17.603 1.521 -5.496 1.00 48.19 99 PRO A N 1
ATOM 773 C CA . PRO A 1 99 ? -18.292 0.336 -5.009 1.00 48.19 99 PRO A CA 1
ATOM 774 C C . PRO A 1 99 ? -17.260 -0.536 -4.284 1.00 48.19 99 PRO A C 1
ATOM 776 O O . PRO A 1 99 ? -16.319 -1.023 -4.902 1.00 48.19 99 PRO A O 1
ATOM 779 N N . SER A 1 100 ? -17.382 -0.680 -2.963 1.00 50.53 100 SER A N 1
ATOM 780 C CA . SER A 1 100 ? -16.528 -1.547 -2.144 1.00 50.53 100 SER A CA 1
ATOM 781 C C . SER A 1 100 ? -16.836 -3.018 -2.436 1.00 50.53 100 SER A C 1
ATOM 783 O O . SER A 1 100 ? -17.570 -3.661 -1.691 1.00 50.53 100 SER A O 1
ATOM 785 N N . THR A 1 101 ? -16.321 -3.560 -3.538 1.00 49.91 101 THR A N 1
ATOM 786 C CA . THR A 1 101 ? -16.471 -4.986 -3.871 1.00 49.91 101 THR A CA 1
ATOM 787 C C . THR A 1 101 ? -15.558 -5.876 -3.030 1.00 49.91 101 THR A C 1
ATOM 789 O O . THR A 1 101 ? -15.901 -7.029 -2.785 1.00 49.91 101 THR A O 1
ATOM 792 N N . VAL A 1 102 ? -14.458 -5.338 -2.493 1.00 53.66 102 VAL A N 1
ATOM 793 C CA . VAL A 1 102 ? -13.526 -6.081 -1.637 1.00 53.66 102 VAL A CA 1
ATOM 794 C C . VAL A 1 102 ? -13.554 -5.511 -0.221 1.00 53.66 102 VAL A C 1
ATOM 796 O O . VAL A 1 102 ? -12.840 -4.572 0.119 1.00 53.66 102 VAL A O 1
ATOM 799 N N . THR A 1 103 ? -14.407 -6.073 0.639 1.00 5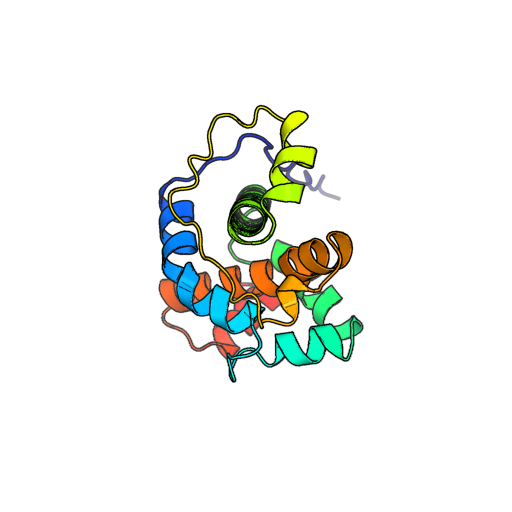6.69 103 THR A N 1
ATOM 800 C CA . THR A 1 103 ? -14.277 -5.876 2.090 1.00 56.69 103 THR A CA 1
ATOM 801 C C . THR A 1 103 ? -13.314 -6.928 2.628 1.00 56.69 103 THR A C 1
ATOM 803 O O . THR A 1 103 ? -13.714 -8.001 3.076 1.00 56.69 103 THR A O 1
ATOM 806 N N . THR A 1 104 ? -12.019 -6.630 2.575 1.00 63.53 104 THR A N 1
ATOM 807 C CA . THR A 1 104 ? -10.999 -7.372 3.318 1.00 63.53 104 THR A CA 1
ATOM 808 C C . THR A 1 104 ? -11.200 -7.144 4.811 1.00 63.53 104 THR A C 1
ATOM 810 O O . THR A 1 104 ? -10.701 -6.172 5.377 1.00 63.53 104 THR A O 1
ATOM 813 N N . GLN A 1 105 ? -11.975 -8.009 5.466 1.00 66.25 105 GLN A N 1
ATOM 814 C CA . GLN A 1 105 ? -12.162 -7.902 6.909 1.00 66.25 105 GLN A CA 1
ATOM 815 C C . GLN A 1 105 ? -10.879 -8.329 7.623 1.00 66.25 105 GLN A C 1
ATOM 817 O O . GLN A 1 105 ? -10.536 -9.509 7.659 1.00 66.25 105 GLN A O 1
ATOM 822 N N . ILE A 1 106 ? -10.168 -7.353 8.191 1.00 73.81 106 ILE A N 1
ATOM 823 C CA . ILE A 1 106 ? -9.103 -7.619 9.156 1.00 73.81 106 ILE A CA 1
ATOM 824 C C . ILE A 1 106 ? -9.731 -8.311 10.371 1.00 73.81 106 ILE A C 1
ATOM 826 O O . ILE A 1 106 ? -10.787 -7.893 10.854 1.00 73.81 106 ILE A O 1
ATOM 830 N N . ASP A 1 107 ? -9.079 -9.365 10.863 1.00 74.75 107 ASP A N 1
ATOM 831 C CA . ASP A 1 107 ? -9.510 -10.077 12.064 1.00 74.75 107 ASP A CA 1
ATOM 832 C C . ASP A 1 107 ? -9.661 -9.096 13.240 1.00 74.75 107 ASP A C 1
ATOM 834 O O . ASP A 1 107 ? -8.801 -8.249 13.475 1.00 74.75 107 ASP A O 1
ATOM 838 N N . LYS A 1 108 ? -10.749 -9.202 14.006 1.00 78.31 108 LYS A N 1
ATOM 839 C CA . LYS A 1 108 ? -10.984 -8.345 15.179 1.00 78.31 108 LYS A CA 1
ATOM 840 C C . LYS A 1 108 ? -9.948 -8.544 16.285 1.00 78.31 108 LYS A C 1
ATOM 842 O O . LYS A 1 108 ? -9.790 -7.662 17.118 1.00 78.31 108 LYS A O 1
ATOM 847 N N . SER A 1 109 ? -9.275 -9.691 16.303 1.00 75.44 109 SER A N 1
ATOM 848 C CA . SER A 1 109 ? -8.139 -9.963 17.185 1.00 75.44 109 SER A CA 1
ATOM 849 C C . SER A 1 109 ? -6.834 -9.320 16.702 1.00 75.44 109 SER A C 1
ATOM 851 O O . SER A 1 109 ? -5.838 -9.345 17.423 1.00 75.44 109 SER A O 1
ATOM 853 N N . SER A 1 110 ? -6.826 -8.730 15.501 1.00 76.69 110 SER A N 1
ATOM 854 C CA . SER A 1 110 ? -5.668 -8.027 14.968 1.00 76.69 110 SER A CA 1
ATOM 855 C C . SER A 1 110 ? -5.387 -6.753 15.769 1.00 76.69 110 SER A C 1
ATOM 857 O O . SER A 1 110 ? -6.302 -5.947 15.971 1.00 76.69 110 SER A O 1
ATOM 859 N N . PRO A 1 111 ? -4.120 -6.483 16.125 1.00 73.56 111 PRO A N 1
ATOM 860 C CA . PRO A 1 111 ? -3.722 -5.216 16.743 1.00 73.56 111 PRO A CA 1
ATOM 861 C C . PRO A 1 111 ? -4.114 -3.993 15.902 1.00 73.56 111 PRO A C 1
ATOM 863 O O . PRO A 1 111 ? -4.398 -2.931 16.452 1.00 73.56 111 PRO A O 1
ATOM 866 N N . PHE A 1 112 ? -4.206 -4.133 14.574 1.00 81.19 112 PHE A N 1
ATOM 867 C CA . PHE A 1 112 ? -4.633 -3.043 13.696 1.00 81.19 112 PHE A CA 1
ATOM 868 C C . PHE A 1 112 ? -6.061 -2.564 13.992 1.00 81.19 112 PHE A C 1
ATOM 870 O O . PHE A 1 112 ? -6.354 -1.374 13.863 1.00 81.19 112 PHE A O 1
ATOM 877 N N . HIS A 1 113 ? -6.955 -3.465 14.418 1.00 80.75 113 HIS A N 1
ATOM 878 C CA . HIS A 1 113 ? -8.331 -3.109 14.765 1.00 80.75 113 HIS A CA 1
ATOM 879 C C . HIS A 1 113 ? -8.385 -2.177 15.988 1.00 80.75 113 HIS A C 1
ATOM 881 O O . HIS A 1 113 ? -9.256 -1.308 16.062 1.00 80.75 113 HIS A O 1
ATOM 887 N N . GLU A 1 114 ? -7.442 -2.321 16.922 1.00 81.81 114 GLU A N 1
ATOM 888 C CA . GLU A 1 114 ? -7.359 -1.524 18.152 1.00 81.81 114 GLU A CA 1
ATOM 889 C C . GLU A 1 114 ? -6.655 -0.169 17.962 1.00 81.81 114 GLU A C 1
ATOM 891 O O . GLU A 1 114 ? -6.694 0.683 18.852 1.00 81.81 114 GLU A O 1
ATOM 896 N N . PHE A 1 115 ? -6.024 0.074 16.808 1.00 84.62 115 PHE A N 1
ATOM 897 C CA . PHE A 1 115 ? -5.350 1.345 16.539 1.00 84.62 115 PHE A CA 1
ATOM 898 C C . PHE A 1 115 ? -6.339 2.506 16.396 1.00 84.62 115 PHE A C 1
ATOM 900 O O . PHE A 1 115 ? -7.444 2.367 15.869 1.00 84.62 115 PHE A O 1
ATOM 907 N N . SER A 1 116 ? -5.908 3.701 16.813 1.00 87.56 116 SER A N 1
ATOM 908 C CA . SER A 1 116 ? -6.654 4.930 16.537 1.00 87.56 116 SER A CA 1
ATOM 909 C C . SER A 1 116 ? -6.742 5.182 15.028 1.00 87.56 116 SER A C 1
ATOM 911 O O . SER A 1 116 ? -5.857 4.786 14.269 1.00 87.56 116 SER A O 1
ATOM 913 N N . ASN A 1 117 ? -7.773 5.903 14.581 1.00 87.25 117 ASN A N 1
ATOM 914 C CA . ASN A 1 117 ? -7.932 6.274 13.169 1.00 87.25 117 ASN A CA 1
ATOM 915 C C . ASN A 1 117 ? -6.691 6.981 12.598 1.00 87.25 117 ASN A C 1
ATOM 917 O O . ASN A 1 117 ? -6.303 6.728 11.461 1.00 87.25 117 ASN A O 1
ATOM 921 N N . GLU A 1 118 ? -6.033 7.821 13.399 1.00 85.25 118 GLU A N 1
ATOM 922 C CA . GLU A 1 118 ? -4.774 8.474 13.030 1.00 85.25 118 GLU A CA 1
ATOM 923 C C . GLU A 1 118 ? -3.649 7.457 12.789 1.00 85.25 118 GLU A C 1
ATOM 925 O O . GLU A 1 118 ? -2.956 7.525 11.773 1.00 85.25 118 GLU A O 1
ATOM 930 N N . LEU A 1 119 ? -3.491 6.479 13.687 1.00 84.12 119 LEU A N 1
ATOM 931 C CA . LEU A 1 119 ? -2.486 5.428 13.541 1.00 84.12 119 LEU A CA 1
ATOM 932 C C . LEU A 1 119 ? -2.790 4.506 12.361 1.00 84.12 119 LEU A C 1
ATOM 934 O O . LEU A 1 119 ? -1.863 4.161 11.634 1.00 84.12 119 LEU A O 1
ATOM 938 N N . LYS A 1 120 ? -4.060 4.161 12.121 1.00 86.69 120 LYS A N 1
ATOM 939 C CA . LYS A 1 120 ? -4.481 3.384 10.946 1.00 86.69 120 LYS A CA 1
ATOM 940 C C . LYS A 1 120 ? -4.162 4.120 9.644 1.00 86.69 120 LYS A C 1
ATOM 942 O O . LYS A 1 120 ? -3.557 3.539 8.750 1.00 86.69 120 LYS A O 1
ATOM 947 N N . LEU A 1 121 ? -4.499 5.408 9.542 1.00 86.75 121 LEU A N 1
ATOM 948 C CA . LEU A 1 121 ? -4.165 6.226 8.369 1.00 86.75 121 LEU A CA 1
ATOM 949 C C . LEU A 1 121 ? -2.656 6.318 8.146 1.00 86.75 121 LEU A C 1
ATOM 951 O O . LEU A 1 121 ? -2.178 6.167 7.022 1.00 86.75 121 LEU A O 1
ATOM 955 N N . ARG A 1 122 ? -1.899 6.539 9.222 1.00 84.38 122 ARG A N 1
ATOM 956 C CA . ARG A 1 122 ? -0.442 6.578 9.150 1.00 84.38 122 ARG A CA 1
ATOM 957 C C . ARG A 1 122 ? 0.134 5.221 8.752 1.00 84.38 122 ARG A C 1
ATOM 959 O O . ARG A 1 122 ? 1.093 5.177 7.996 1.00 84.38 122 ARG A O 1
ATOM 966 N N . PHE A 1 123 ? -0.448 4.120 9.217 1.00 85.00 123 PHE A N 1
ATOM 967 C CA . PHE A 1 123 ? -0.069 2.773 8.802 1.00 85.00 123 PHE A CA 1
ATOM 968 C C . PHE A 1 123 ? -0.352 2.551 7.311 1.00 85.00 123 PHE A C 1
ATOM 970 O O . PHE A 1 123 ? 0.510 2.045 6.602 1.00 85.00 123 PHE A O 1
ATOM 977 N N . VAL A 1 124 ? -1.509 2.982 6.800 1.00 87.56 124 VAL A N 1
ATOM 978 C CA . VAL A 1 124 ? -1.811 2.916 5.361 1.00 87.56 124 VAL A CA 1
ATOM 979 C C . VAL A 1 124 ? -0.745 3.662 4.557 1.00 87.56 124 VAL A C 1
ATOM 981 O O . VAL A 1 124 ? -0.141 3.083 3.659 1.00 87.56 124 VAL A O 1
ATOM 984 N N . HIS A 1 125 ? -0.467 4.913 4.921 1.00 85.12 125 HIS A N 1
ATOM 985 C CA . HIS A 1 125 ? 0.486 5.759 4.206 1.00 85.12 125 HIS A CA 1
ATOM 986 C C . HIS A 1 125 ? 1.930 5.248 4.312 1.00 85.12 125 HIS A C 1
ATOM 988 O O . HIS A 1 125 ? 2.645 5.163 3.321 1.00 85.12 125 HIS A O 1
ATOM 994 N N . ASP A 1 126 ? 2.366 4.892 5.519 1.00 80.62 126 ASP A N 1
ATOM 995 C CA . ASP A 1 126 ? 3.762 4.559 5.772 1.00 80.62 126 ASP A CA 1
ATOM 996 C C . ASP A 1 126 ? 4.075 3.068 5.506 1.00 80.62 126 ASP A C 1
ATOM 998 O O . ASP A 1 126 ? 5.248 2.731 5.347 1.00 80.62 126 ASP A O 1
ATOM 1002 N N . VAL A 1 127 ? 3.077 2.161 5.550 1.00 84.19 127 VAL A N 1
ATOM 1003 C CA . VAL A 1 127 ? 3.226 0.709 5.272 1.00 84.19 127 VAL A CA 1
ATOM 1004 C C . VAL A 1 127 ? 2.624 0.326 3.943 1.00 84.19 127 VAL A C 1
ATOM 1006 O O . VAL A 1 127 ? 3.338 -0.175 3.085 1.00 84.19 127 VAL A O 1
ATOM 1009 N N . LEU A 1 128 ? 1.302 0.447 3.833 1.00 88.19 128 LEU A N 1
ATOM 1010 C CA . LEU A 1 128 ? 0.556 -0.342 2.868 1.00 88.19 128 LEU A CA 1
ATOM 1011 C C . LEU A 1 128 ? 0.749 0.235 1.477 1.00 88.19 128 LEU A C 1
ATOM 1013 O O . LEU A 1 128 ? 0.855 -0.535 0.536 1.00 88.19 128 LEU A O 1
ATOM 1017 N N . VAL A 1 129 ? 0.880 1.558 1.357 1.00 89.50 129 VAL A N 1
ATOM 1018 C CA . VAL A 1 129 ? 1.216 2.213 0.090 1.00 89.50 129 VAL A CA 1
ATOM 1019 C C . VAL A 1 129 ? 2.596 1.756 -0.419 1.00 89.50 129 VAL A C 1
ATOM 1021 O O . VAL A 1 129 ? 2.628 1.157 -1.492 1.00 89.50 129 VAL A O 1
ATOM 1024 N N . PRO A 1 130 ? 3.716 1.916 0.324 1.00 86.06 130 PRO A N 1
ATOM 1025 C CA . PRO A 1 130 ? 5.009 1.381 -0.112 1.00 86.06 130 PRO A CA 1
ATOM 1026 C C . PRO A 1 130 ? 5.008 -0.130 -0.369 1.00 86.06 130 PRO A C 1
ATOM 1028 O O . PRO A 1 130 ? 5.626 -0.588 -1.321 1.00 86.06 130 PRO A O 1
ATOM 1031 N N . GLU A 1 131 ? 4.334 -0.919 0.474 1.00 88.19 131 GLU A N 1
ATOM 1032 C CA . GLU A 1 131 ? 4.253 -2.373 0.290 1.00 88.19 131 GLU A CA 1
ATOM 1033 C C . GLU A 1 131 ? 3.519 -2.726 -1.004 1.00 88.19 131 GLU A C 1
ATOM 1035 O O . GLU A 1 131 ? 3.999 -3.559 -1.760 1.00 88.19 131 GLU A O 1
ATOM 1040 N N . THR A 1 132 ? 2.397 -2.062 -1.288 1.00 90.88 132 THR A N 1
ATOM 1041 C CA . THR A 1 132 ? 1.632 -2.271 -2.523 1.00 90.88 132 THR A CA 1
ATOM 1042 C C . THR A 1 132 ? 2.491 -1.951 -3.739 1.00 90.88 132 THR A C 1
ATOM 1044 O O . THR A 1 132 ? 2.597 -2.773 -4.637 1.00 90.88 132 THR A O 1
ATOM 1047 N N . ILE A 1 133 ? 3.180 -0.809 -3.734 1.00 89.19 133 ILE A N 1
ATOM 1048 C CA . ILE A 1 133 ? 4.039 -0.388 -4.849 1.00 89.19 133 ILE A CA 1
ATOM 1049 C C . ILE A 1 133 ? 5.164 -1.390 -5.106 1.00 89.19 133 ILE A C 1
ATOM 1051 O O . ILE A 1 133 ? 5.390 -1.766 -6.249 1.00 89.19 133 ILE A O 1
ATOM 1055 N N . ILE A 1 134 ? 5.832 -1.878 -4.059 1.00 88.06 134 ILE A N 1
ATOM 1056 C CA . ILE A 1 134 ? 6.877 -2.899 -4.215 1.00 88.06 134 ILE A CA 1
ATOM 1057 C C . ILE A 1 134 ? 6.313 -4.177 -4.815 1.00 88.06 134 ILE A C 1
ATOM 1059 O O . ILE A 1 134 ? 6.931 -4.739 -5.707 1.00 88.06 134 ILE A O 1
ATOM 1063 N N . ARG A 1 135 ? 5.144 -4.632 -4.356 1.00 89.38 135 ARG A N 1
ATOM 1064 C CA . ARG A 1 135 ? 4.515 -5.846 -4.892 1.00 89.38 135 ARG A CA 1
ATOM 1065 C C . ARG A 1 135 ? 4.141 -5.689 -6.362 1.00 89.38 135 ARG A C 1
ATOM 1067 O O . ARG A 1 135 ? 4.347 -6.629 -7.115 1.00 89.38 135 ARG A O 1
ATOM 1074 N N . LEU A 1 136 ? 3.660 -4.512 -6.760 1.00 90.81 136 LEU A N 1
ATOM 1075 C CA . LEU A 1 136 ? 3.380 -4.209 -8.164 1.00 90.81 136 LEU A CA 1
ATOM 1076 C C . LEU A 1 136 ? 4.665 -4.207 -9.009 1.00 90.81 136 LEU A C 1
ATOM 1078 O O . LEU A 1 136 ? 4.663 -4.753 -10.104 1.00 90.81 136 LEU A O 1
ATOM 1082 N N . ILE A 1 137 ? 5.775 -3.664 -8.494 1.00 87.81 137 ILE A N 1
ATOM 1083 C CA . ILE A 1 137 ? 7.083 -3.717 -9.176 1.00 87.81 137 ILE A CA 1
ATOM 1084 C C . ILE A 1 137 ? 7.579 -5.162 -9.296 1.00 87.81 137 ILE A C 1
ATOM 1086 O O . ILE A 1 137 ? 8.020 -5.564 -10.364 1.00 87.81 137 ILE A O 1
ATOM 1090 N N . MET A 1 138 ? 7.500 -5.951 -8.219 1.00 89.94 138 MET A N 1
ATOM 1091 C CA . MET A 1 138 ? 7.900 -7.364 -8.235 1.00 89.94 138 MET A CA 1
ATOM 1092 C C . MET A 1 138 ? 7.154 -8.154 -9.311 1.00 89.94 138 MET A C 1
ATOM 1094 O O . MET A 1 138 ? 7.760 -8.990 -9.970 1.00 89.94 138 MET A O 1
ATOM 1098 N N . ASP A 1 139 ? 5.852 -7.903 -9.458 1.00 88.56 139 ASP A N 1
ATOM 1099 C CA . ASP A 1 139 ? 5.010 -8.593 -10.433 1.00 88.56 139 ASP A CA 1
ATOM 1100 C C . ASP A 1 139 ? 5.303 -8.131 -11.868 1.00 88.56 139 ASP A C 1
ATOM 1102 O O . ASP A 1 139 ? 5.491 -8.955 -12.755 1.00 88.56 139 ASP A O 1
ATOM 1106 N N . HIS A 1 140 ? 5.433 -6.818 -12.083 1.00 86.88 140 HIS A N 1
ATOM 1107 C CA . HIS A 1 140 ? 5.687 -6.244 -13.406 1.00 86.88 140 HIS A CA 1
ATOM 1108 C C . HIS A 1 140 ? 7.094 -6.552 -13.946 1.00 86.88 140 HIS A C 1
ATOM 1110 O O . HIS A 1 140 ? 7.260 -6.815 -15.134 1.00 86.88 140 HIS A O 1
ATOM 1116 N N . GLU A 1 141 ? 8.110 -6.506 -13.082 1.00 85.25 141 GLU A N 1
ATOM 1117 C CA . GLU A 1 141 ? 9.521 -6.670 -13.463 1.00 85.25 141 GLU A CA 1
ATOM 1118 C C . GLU A 1 141 ? 10.044 -8.098 -13.234 1.00 85.25 141 GLU A C 1
ATOM 1120 O O . GLU A 1 141 ? 11.185 -8.398 -13.579 1.00 85.25 141 GLU A O 1
ATOM 1125 N N . GLU A 1 142 ? 9.235 -8.976 -12.632 1.00 89.25 142 GLU A N 1
ATOM 1126 C CA . GLU A 1 142 ? 9.611 -10.342 -12.235 1.00 89.25 142 GLU A CA 1
ATOM 1127 C C . GLU A 1 142 ? 10.859 -10.398 -11.320 1.00 89.25 142 GLU A C 1
ATOM 1129 O O . GLU A 1 142 ? 11.689 -11.308 -11.409 1.00 89.25 142 GLU A O 1
ATOM 1134 N N . VAL A 1 143 ? 10.995 -9.423 -10.413 1.00 88.38 143 VAL A N 1
ATOM 1135 C CA . VAL A 1 143 ? 12.162 -9.261 -9.522 1.00 88.38 143 VAL A CA 1
ATOM 1136 C C . VAL A 1 143 ? 11.896 -9.674 -8.072 1.00 88.38 143 VAL A C 1
ATOM 1138 O O . VAL A 1 143 ? 10.756 -9.800 -7.611 1.00 88.38 143 VAL A O 1
ATOM 1141 N N . SER A 1 144 ? 12.975 -9.862 -7.309 1.00 89.31 144 SER A N 1
ATOM 1142 C CA . SER A 1 144 ? 12.893 -10.103 -5.865 1.00 89.31 144 SER A CA 1
ATOM 1143 C C . SER A 1 144 ? 12.382 -8.879 -5.091 1.00 89.31 144 SER A C 1
ATOM 1145 O O . SER A 1 144 ? 12.357 -7.753 -5.587 1.00 89.31 144 SER A O 1
ATOM 1147 N N . TYR A 1 145 ? 11.983 -9.086 -3.832 1.00 86.19 145 TYR A N 1
ATOM 1148 C CA . TYR A 1 145 ? 11.503 -8.001 -2.971 1.00 86.19 145 TYR A CA 1
ATOM 1149 C C . TYR A 1 145 ? 12.588 -6.944 -2.730 1.00 86.19 145 TYR A C 1
ATOM 1151 O O . TYR A 1 145 ? 12.305 -5.748 -2.757 1.00 86.19 145 TYR A O 1
ATOM 1159 N N . GLU A 1 146 ? 13.826 -7.379 -2.495 1.00 84.88 146 GLU A N 1
ATOM 1160 C CA . GLU A 1 146 ? 14.975 -6.508 -2.262 1.00 84.88 146 GLU A CA 1
ATOM 1161 C C . GLU A 1 146 ? 15.304 -5.662 -3.500 1.00 84.88 146 GLU A C 1
ATOM 1163 O O . GLU A 1 146 ? 15.588 -4.470 -3.376 1.00 84.88 146 GLU A O 1
ATOM 1168 N N . GLU A 1 147 ? 15.217 -6.256 -4.692 1.00 85.69 147 GLU A N 1
ATOM 1169 C CA . GLU A 1 147 ? 15.396 -5.550 -5.964 1.00 85.69 147 GLU A CA 1
ATOM 1170 C C . GLU A 1 147 ? 14.268 -4.541 -6.198 1.00 85.69 147 GLU A C 1
ATOM 1172 O O . GLU A 1 147 ? 14.547 -3.374 -6.461 1.00 85.69 147 GLU A O 1
ATOM 1177 N N . ALA A 1 148 ? 13.005 -4.929 -6.001 1.00 86.50 148 ALA A N 1
ATOM 1178 C CA . ALA A 1 148 ? 11.870 -4.015 -6.122 1.00 86.50 148 ALA A CA 1
ATOM 1179 C C . ALA A 1 148 ? 11.922 -2.860 -5.102 1.00 86.50 148 ALA A C 1
ATOM 1181 O O . ALA A 1 148 ? 11.601 -1.718 -5.435 1.00 86.50 148 ALA A O 1
ATOM 1182 N N . GLU A 1 149 ? 12.356 -3.118 -3.862 1.00 82.88 149 GLU A N 1
ATOM 1183 C CA . GLU A 1 149 ? 12.607 -2.066 -2.870 1.00 82.88 149 GLU A CA 1
ATOM 1184 C C . GLU A 1 149 ? 13.697 -1.102 -3.349 1.00 82.88 149 GLU A C 1
ATOM 1186 O O . GLU A 1 149 ? 13.532 0.114 -3.227 1.00 82.88 149 GLU A O 1
ATOM 1191 N N . HIS A 1 150 ? 14.788 -1.631 -3.906 1.00 80.94 150 HIS A N 1
ATOM 1192 C CA . HIS A 1 150 ? 15.869 -0.821 -4.454 1.00 80.94 150 HIS A CA 1
ATOM 1193 C C . HIS A 1 150 ? 15.391 0.035 -5.634 1.00 80.94 150 HIS A C 1
ATOM 1195 O O . HIS A 1 150 ? 15.635 1.240 -5.640 1.00 80.94 150 HIS A O 1
ATOM 1201 N N . MET A 1 151 ? 14.647 -0.547 -6.579 1.00 80.62 151 MET A N 1
ATOM 1202 C CA . MET A 1 151 ? 14.071 0.158 -7.732 1.00 80.62 151 MET A CA 1
ATOM 1203 C C . MET A 1 151 ? 13.094 1.256 -7.303 1.00 80.62 151 MET A C 1
ATOM 1205 O O . MET A 1 151 ? 13.125 2.365 -7.829 1.00 80.62 151 MET A O 1
ATOM 1209 N N . MET A 1 152 ? 12.266 1.003 -6.286 1.00 78.25 152 MET A N 1
ATOM 1210 C CA . MET A 1 152 ? 11.384 2.028 -5.722 1.00 78.25 152 MET A CA 1
ATOM 1211 C C . MET A 1 152 ? 12.170 3.178 -5.064 1.00 78.25 152 MET A C 1
ATOM 1213 O O . MET A 1 152 ? 11.723 4.324 -5.084 1.00 78.25 152 MET A O 1
ATOM 1217 N N . LEU A 1 153 ? 13.317 2.888 -4.440 1.00 71.69 153 LEU A N 1
ATOM 1218 C CA . LEU A 1 153 ? 14.131 3.870 -3.713 1.00 71.69 153 LEU A CA 1
ATOM 1219 C C . LEU A 1 153 ? 15.056 4.700 -4.605 1.00 71.69 153 LEU A C 1
ATOM 1221 O O . LEU A 1 153 ? 15.308 5.867 -4.292 1.00 71.69 153 LEU A O 1
ATOM 1225 N N . HIS A 1 154 ? 15.591 4.089 -5.657 1.00 70.19 154 HIS A N 1
ATOM 1226 C CA . HIS A 1 154 ? 16.657 4.647 -6.488 1.00 70.19 154 HIS A CA 1
ATOM 1227 C C . HIS A 1 154 ? 16.222 4.913 -7.934 1.00 70.19 154 HIS A C 1
ATOM 1229 O O . HIS A 1 154 ? 16.980 5.520 -8.687 1.00 70.19 154 HIS A O 1
ATOM 1235 N N . GLY A 1 155 ? 14.985 4.552 -8.285 1.00 58.31 155 GLY A N 1
ATOM 1236 C CA . GLY A 1 155 ? 14.488 4.572 -9.654 1.00 58.31 155 GLY A CA 1
ATOM 1237 C C . GLY A 1 155 ? 14.948 3.343 -10.439 1.00 58.31 155 GLY A C 1
ATOM 1238 O O . GLY A 1 155 ? 15.713 2.509 -9.950 1.00 58.31 155 GLY A O 1
ATOM 1239 N N . TYR A 1 156 ? 14.474 3.237 -11.678 1.00 52.59 156 TYR A N 1
ATOM 1240 C CA . TYR A 1 156 ? 15.071 2.350 -12.670 1.00 52.59 156 TYR A CA 1
ATOM 1241 C C . TYR A 1 156 ? 16.426 2.960 -13.023 1.00 52.59 156 TYR A C 1
ATOM 1243 O O . TYR A 1 156 ? 16.473 4.019 -13.646 1.00 52.59 156 TYR A O 1
ATOM 1251 N N . GLU A 1 157 ? 17.524 2.373 -12.553 1.00 43.16 157 GLU A N 1
ATOM 1252 C CA . GLU A 1 157 ? 18.834 2.744 -13.084 1.00 43.16 157 GLU A CA 1
ATOM 1253 C C . GLU A 1 157 ? 18.849 2.358 -14.576 1.00 43.16 157 GLU A C 1
ATOM 1255 O O . GLU A 1 157 ? 18.695 1.182 -14.905 1.00 43.16 157 GLU A O 1
ATOM 1260 N N . GLU A 1 158 ? 18.936 3.364 -15.459 1.00 37.91 158 GLU A N 1
ATOM 1261 C CA . GLU A 1 158 ? 19.106 3.205 -16.918 1.00 37.91 158 GLU A CA 1
ATOM 1262 C C . GLU A 1 158 ? 20.443 2.545 -17.289 1.00 37.91 158 GLU A C 1
ATOM 1264 O O . GLU A 1 158 ? 21.489 2.928 -16.707 1.00 37.91 158 GLU A O 1
#

Solvent-accessible surface area (backbone atoms only — not comparable to full-atom values): 9368 Å² total; per-residue (Å²): 136,80,84,78,76,73,81,74,66,52,92,79,61,82,58,73,65,64,46,51,58,55,58,70,43,44,70,60,52,46,27,40,59,50,65,72,32,86,88,38,61,62,46,61,36,62,78,72,51,69,72,69,45,56,48,52,48,66,29,49,78,53,26,96,54,52,65,37,54,54,51,40,52,46,51,51,52,31,51,39,75,39,44,83,54,36,58,70,60,31,73,81,51,87,68,82,84,70,81,80,84,62,76,62,76,68,57,82,87,23,68,55,66,75,44,51,72,69,55,47,52,48,43,40,54,54,43,49,40,55,51,49,53,31,53,50,42,20,65,74,70,73,45,51,70,70,55,21,49,46,32,35,64,70,26,82,82,129

Organism: NCBI:txid144538

InterPro domains:
  IPR028094 Restriction of telomere capping protein 4, C-terminal [PF14474] (119-153)

Radius of gyration: 15.64 Å; Cα contacts (8 Å, |Δi|>4): 148; chains: 1; bounding box: 39×40×35 Å

Mean predicted aligned error: 9.48 Å

pLDDT: mean 73.2, std 15.5, range [34.56, 91.06]

Foldseek 3Di:
DDPPPPDDADLPDDDPVLLVLLLVCLVVLLCLQQVNHPVNPVSVCLVVDDDVLVLLLVLLCQAPDHPNSLVVSLLSLCCQQVVVVSCVVCVVPPPPPDPCPDNSDRDCPGPSVVDDSVSVSCCSSRRVSSVSQLVVQCVVVVDDSVVSSCCSRPNPPD

Secondary structure (DSSP, 8-state):
------PPP-TT---HHHHHHHHHTHHHHHHHHTT--TT-HHHHHHHH-SHHHHHHHHHGGGSSS-HHHHHHHHHHHHHHH-HHHHHHHHTTS-GGG----------TTSHHHHS-HHHHHHHIIIIIHHHHHHHHHHHHHT--HHHHHHHHHH----

Sequence (158 aa):
LGLFTVDKEDPNYYDSDLREMVEELALILCRVASGNESVAWRYQHFIEGGKARRRLAASVSHGPFALSEIGFIAKLLRAMFVPEVAASIDTKTNSKDFPSTVTTQIDKSSPFHEFSNELKLRFVHDVLVPETIIRLIMDHEEVSYEEAEHMMLHGYEE